Protein AF-A0A8T0MNN7-F1 (afdb_monomer_lite)

Secondary structure (DSSP, 8-state):
-----EEEEEESS--HHHHHHHHT-TT--EEEEEE--SSS-PPPEEE-TTS-TT-SEEEEES--S-EEE-TTSSTT--EEEEEEEGGGHHHHHTT-TTTTGGG-TT--EEEEEEE-TT--HHHHHHHHHHHHHHHHT-TT-PEEEEEEE-GGGSPPP-------

pLDDT: mean 83.75, std 12.7, range [40.22, 96.81]

Structure (mmCIF, N/CA/C/O backbone):
data_AF-A0A8T0MNN7-F1
#
_entry.id   AF-A0A8T0MNN7-F1
#
loop_
_atom_site.group_PDB
_atom_site.id
_atom_site.type_symbol
_atom_site.label_atom_id
_atom_site.label_alt_id
_atom_site.label_comp_id
_atom_site.label_asym_id
_atom_site.label_entity_id
_atom_site.label_seq_id
_atom_site.pdbx_PDB_ins_code
_atom_site.Cartn_x
_atom_site.Cartn_y
_atom_site.Cartn_z
_atom_site.occupancy
_atom_site.B_iso_or_equiv
_atom_site.auth_seq_id
_atom_site.auth_comp_id
_atom_site.auth_asym_id
_atom_site.auth_atom_id
_atom_site.pdbx_PDB_model_num
ATOM 1 N N . MET A 1 1 ? -28.990 -4.517 12.705 1.00 41.53 1 MET A N 1
ATOM 2 C CA . MET A 1 1 ? -28.152 -3.473 12.081 1.00 41.53 1 MET A CA 1
ATOM 3 C C . MET A 1 1 ? -26.922 -4.171 11.534 1.00 41.53 1 MET A C 1
ATOM 5 O O . MET A 1 1 ? -26.225 -4.807 12.312 1.00 41.53 1 MET A O 1
ATOM 9 N N . ALA A 1 2 ? -26.742 -4.189 10.214 1.00 52.09 2 ALA A N 1
ATOM 10 C CA . ALA A 1 2 ? -25.597 -4.838 9.584 1.00 52.09 2 ALA A CA 1
ATOM 11 C C . ALA A 1 2 ? -24.448 -3.827 9.530 1.00 52.09 2 ALA A C 1
ATOM 13 O O . ALA A 1 2 ? -24.482 -2.903 8.723 1.00 52.09 2 ALA A O 1
ATOM 14 N N . ASN A 1 3 ? -23.472 -3.961 10.427 1.00 58.94 3 ASN A N 1
ATOM 15 C CA . ASN A 1 3 ? -22.255 -3.162 10.353 1.00 58.94 3 ASN A CA 1
ATOM 16 C C . ASN A 1 3 ? -21.378 -3.761 9.258 1.00 58.94 3 ASN A C 1
ATOM 18 O O . ASN A 1 3 ? -20.900 -4.891 9.380 1.00 58.94 3 ASN A O 1
ATOM 22 N N . LEU A 1 4 ? -21.211 -3.019 8.168 1.00 62.78 4 LEU A N 1
ATOM 23 C CA . LEU A 1 4 ? -20.291 -3.394 7.111 1.00 62.78 4 LEU A CA 1
ATOM 24 C C . LEU A 1 4 ? -18.864 -3.144 7.605 1.00 62.78 4 LEU A C 1
ATOM 26 O O . LEU A 1 4 ? -18.397 -2.011 7.616 1.00 62.78 4 LEU A O 1
ATOM 30 N N . TYR A 1 5 ? -18.204 -4.211 8.048 1.00 86.88 5 TYR A N 1
ATOM 31 C CA . TYR A 1 5 ? -16.839 -4.158 8.576 1.00 86.88 5 TYR A CA 1
ATOM 32 C C . TYR A 1 5 ? -15.785 -4.219 7.467 1.00 86.88 5 TYR A C 1
ATOM 34 O O . TYR A 1 5 ? -14.686 -3.698 7.642 1.00 86.88 5 TYR A O 1
ATOM 42 N N . ARG A 1 6 ? -16.127 -4.850 6.336 1.00 93.25 6 ARG A N 1
ATOM 43 C CA . ARG A 1 6 ? -15.251 -5.031 5.182 1.00 93.25 6 ARG A CA 1
ATOM 44 C C . ARG A 1 6 ? -15.955 -4.643 3.894 1.00 93.25 6 ARG A C 1
ATOM 46 O O . ARG A 1 6 ? -17.075 -5.089 3.649 1.00 93.25 6 ARG A O 1
ATOM 53 N N . LEU A 1 7 ? -15.274 -3.874 3.058 1.00 94.00 7 LEU A N 1
ATOM 54 C CA . LEU A 1 7 ? -15.759 -3.448 1.755 1.00 94.00 7 LEU A CA 1
ATOM 55 C C . LEU A 1 7 ? -14.663 -3.663 0.714 1.00 94.00 7 LEU A C 1
ATOM 57 O O . LEU A 1 7 ? -13.536 -3.217 0.886 1.00 94.00 7 LEU A O 1
ATOM 61 N N . CYS A 1 8 ? -15.004 -4.366 -0.361 1.00 94.19 8 CYS A N 1
ATOM 62 C CA . CYS A 1 8 ? -14.134 -4.558 -1.512 1.00 94.19 8 CYS A CA 1
ATOM 63 C C . CYS A 1 8 ? -14.840 -3.973 -2.727 1.00 94.19 8 CYS A C 1
ATOM 65 O O . CYS A 1 8 ? -15.909 -4.454 -3.104 1.00 94.19 8 CYS A O 1
ATOM 67 N N . ILE A 1 9 ? -14.257 -2.941 -3.327 1.00 91.88 9 ILE A N 1
ATOM 68 C CA . ILE A 1 9 ? -14.833 -2.250 -4.476 1.00 91.88 9 ILE A CA 1
ATOM 69 C C . ILE A 1 9 ? -13.826 -2.254 -5.610 1.00 91.88 9 ILE A C 1
ATOM 71 O O . ILE A 1 9 ? -12.632 -2.014 -5.429 1.00 91.88 9 ILE A O 1
ATOM 75 N N . ARG A 1 10 ? -14.351 -2.497 -6.806 1.00 91.81 10 ARG A N 1
ATOM 76 C CA . ARG A 1 10 ? -13.652 -2.245 -8.049 1.00 91.81 10 ARG A CA 1
ATOM 77 C C . ARG A 1 10 ? -14.326 -1.082 -8.761 1.00 91.81 10 ARG A C 1
ATOM 79 O O . ARG A 1 10 ? -15.545 -1.088 -8.914 1.00 91.81 10 ARG A O 1
ATOM 86 N N . VAL A 1 11 ? -13.542 -0.089 -9.149 1.00 87.06 11 VAL A N 1
ATOM 87 C CA . VAL A 1 11 ? -14.008 1.095 -9.869 1.00 87.06 11 VAL A CA 1
ATOM 88 C C . VAL A 1 11 ? -13.214 1.234 -11.153 1.00 87.06 11 VAL A C 1
ATOM 90 O O . VAL A 1 11 ? -12.040 0.872 -11.206 1.00 87.06 11 VAL A O 1
ATOM 93 N N . LYS A 1 12 ? -13.850 1.789 -12.186 1.00 85.75 12 LYS A N 1
ATOM 94 C CA . LYS A 1 12 ? -13.155 2.081 -13.437 1.00 85.75 12 LYS A CA 1
ATOM 95 C C . LYS A 1 12 ? -11.990 3.040 -13.177 1.00 85.75 12 LYS A C 1
ATOM 97 O O . LYS A 1 12 ? -10.864 2.731 -13.531 1.00 85.75 12 LYS A O 1
ATOM 102 N N . GLN A 1 13 ? -12.262 4.147 -12.493 1.00 83.25 13 GLN A N 1
ATOM 103 C CA . GLN A 1 13 ? -11.283 5.155 -12.099 1.00 83.25 13 GLN A CA 1
ATOM 104 C C . GLN A 1 13 ? -11.539 5.556 -10.645 1.00 83.25 13 GLN A C 1
ATOM 106 O O . GLN A 1 13 ? -12.694 5.705 -10.239 1.00 83.25 13 GLN A O 1
ATOM 111 N N . MET A 1 14 ? -10.472 5.717 -9.864 1.00 83.56 14 MET A N 1
ATOM 112 C CA . MET A 1 14 ? -10.569 6.261 -8.511 1.00 83.56 14 MET A CA 1
ATOM 113 C C . MET A 1 14 ? -10.621 7.787 -8.557 1.00 83.56 14 MET A C 1
ATOM 115 O O . MET A 1 14 ? -9.774 8.406 -9.196 1.00 83.56 14 MET A O 1
ATOM 119 N N . THR A 1 15 ? -11.583 8.382 -7.855 1.00 85.81 15 THR A N 1
ATOM 120 C CA . THR A 1 15 ? -11.732 9.838 -7.730 1.00 85.81 15 THR A CA 1
ATOM 121 C C . THR A 1 15 ? -11.801 10.242 -6.263 1.00 85.81 15 THR A C 1
ATOM 123 O O . THR A 1 15 ? -12.152 9.435 -5.394 1.00 85.81 15 THR A O 1
ATOM 126 N N . GLN A 1 16 ? -11.525 11.516 -5.984 1.00 86.81 16 GLN A N 1
ATOM 127 C CA . GLN A 1 16 ? -11.679 12.080 -4.639 1.00 86.81 16 GLN A CA 1
ATOM 128 C C . GLN A 1 16 ? -13.101 11.948 -4.083 1.00 86.81 16 GLN A C 1
ATOM 130 O O . GLN A 1 16 ? -13.294 11.701 -2.894 1.00 86.81 16 GLN A O 1
ATOM 135 N N . GLU A 1 17 ? -14.111 12.063 -4.943 1.00 87.94 17 GLU A N 1
ATOM 136 C CA . GLU A 1 17 ? -15.513 11.917 -4.546 1.00 87.94 17 GLU A CA 1
ATOM 137 C C . GLU A 1 17 ? -15.814 10.502 -4.027 1.00 87.94 17 GLU A C 1
ATOM 139 O O . GLU A 1 17 ? -16.466 10.345 -2.993 1.00 87.94 17 GLU A O 1
ATOM 144 N N . ILE A 1 18 ? -15.286 9.468 -4.695 1.00 88.19 18 ILE A N 1
ATOM 145 C CA . ILE A 1 18 ? -15.434 8.076 -4.250 1.00 88.19 18 ILE A CA 1
ATOM 146 C C . ILE A 1 18 ? -14.786 7.89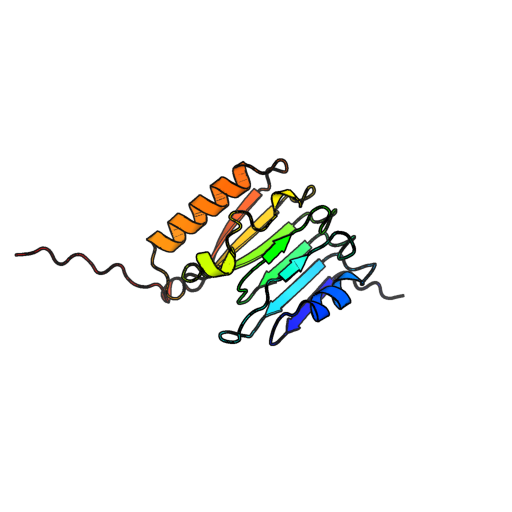8 -2.875 1.00 88.19 18 ILE A C 1
ATOM 148 O O . ILE A 1 18 ? -15.408 7.328 -1.976 1.00 88.19 18 ILE A O 1
ATOM 152 N N . LEU A 1 19 ? -13.569 8.417 -2.682 1.00 88.44 19 LEU A N 1
ATOM 153 C CA . LEU A 1 19 ? -12.892 8.358 -1.386 1.00 88.44 19 LEU A CA 1
ATOM 154 C C . LEU A 1 19 ? -13.695 9.069 -0.294 1.00 88.44 19 LEU A C 1
ATOM 156 O O . LEU A 1 19 ? -13.863 8.504 0.784 1.00 88.44 19 LEU A O 1
ATOM 160 N N . HIS A 1 20 ? -14.277 10.233 -0.587 1.00 88.50 20 HIS A N 1
ATOM 161 C CA . HIS A 1 20 ? -15.100 10.975 0.366 1.00 88.50 20 HIS A CA 1
ATOM 162 C C . HIS A 1 20 ? -16.317 10.175 0.850 1.00 88.50 20 HIS A C 1
ATOM 164 O O . HIS A 1 20 ? -16.591 10.112 2.051 1.00 88.50 20 HIS A O 1
ATOM 170 N N . ILE A 1 21 ? -17.024 9.516 -0.072 1.00 88.88 21 ILE A N 1
ATOM 171 C CA . ILE A 1 21 ? -18.194 8.687 0.250 1.00 88.88 21 ILE A CA 1
ATOM 172 C C . ILE A 1 21 ? -17.789 7.511 1.144 1.00 88.88 21 ILE A C 1
ATOM 174 O O . ILE A 1 21 ? -18.430 7.244 2.162 1.00 88.88 21 ILE A O 1
ATOM 178 N N . LEU A 1 22 ? -16.715 6.810 0.779 1.00 89.88 22 LEU A N 1
ATOM 179 C CA . LEU A 1 22 ? -16.242 5.640 1.517 1.00 89.88 22 LEU A CA 1
ATOM 180 C C . LEU A 1 22 ? -15.654 6.014 2.879 1.00 89.88 22 LEU A C 1
ATOM 182 O O . LEU A 1 22 ? -15.863 5.305 3.863 1.00 89.88 22 LEU A O 1
ATOM 186 N N . GLY A 1 23 ? -14.973 7.154 2.949 1.00 87.94 23 GLY A N 1
ATOM 187 C CA . GLY A 1 23 ? -14.369 7.698 4.156 1.00 87.94 23 GLY A CA 1
ATOM 188 C C . GLY A 1 23 ? -15.378 8.112 5.221 1.00 87.94 23 GLY A C 1
ATOM 189 O O . GLY A 1 23 ? -15.030 8.138 6.402 1.00 87.94 23 GLY A O 1
ATOM 190 N N . GLY A 1 24 ? -16.624 8.386 4.825 1.00 88.00 24 GLY A N 1
ATOM 191 C CA . GLY A 1 24 ? -17.735 8.687 5.727 1.00 88.00 24 GLY A CA 1
ATOM 192 C C . GLY A 1 24 ? -18.399 7.461 6.364 1.00 88.00 24 GLY A C 1
ATOM 193 O O . GLY A 1 24 ? -19.301 7.628 7.185 1.00 88.00 24 GLY A O 1
ATOM 194 N N . LEU A 1 25 ? -17.993 6.235 6.010 1.00 88.81 25 LEU A N 1
ATOM 195 C CA . LEU A 1 25 ? -18.601 5.010 6.535 1.00 88.81 25 LEU A CA 1
ATOM 196 C C . LEU A 1 25 ? -18.121 4.730 7.977 1.00 88.81 25 LEU A C 1
ATOM 198 O O . LEU A 1 25 ? -16.964 4.365 8.182 1.00 88.81 25 LEU A O 1
ATOM 202 N N . PRO A 1 26 ? -18.998 4.831 8.998 1.00 84.38 26 PRO A N 1
ATOM 203 C CA . PRO A 1 26 ? -18.575 4.915 10.401 1.00 84.38 26 PRO A CA 1
ATOM 204 C C . PRO A 1 26 ? -18.152 3.580 11.034 1.00 84.38 26 PRO A C 1
ATOM 206 O O . PRO A 1 26 ? -17.656 3.572 12.154 1.00 84.38 26 PRO A O 1
ATOM 209 N N . ALA A 1 27 ? -18.384 2.449 10.362 1.00 87.81 27 ALA A N 1
ATOM 210 C CA . ALA A 1 27 ? -18.084 1.108 10.880 1.00 87.81 27 ALA A CA 1
ATOM 211 C C . ALA A 1 27 ? -17.111 0.317 9.990 1.00 87.81 27 ALA A C 1
ATOM 213 O O . ALA A 1 27 ? -16.894 -0.872 10.229 1.00 87.81 27 ALA A O 1
ATOM 214 N N . LEU A 1 28 ? -16.555 0.956 8.956 1.00 91.25 28 LEU A N 1
ATOM 215 C CA . LEU A 1 28 ? -15.669 0.294 8.011 1.00 91.25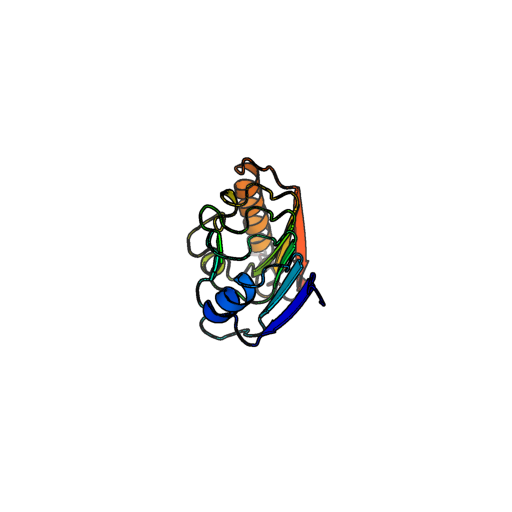 28 LEU A CA 1
ATOM 216 C C . LEU A 1 28 ? -14.274 0.136 8.629 1.00 91.25 28 LEU A C 1
ATOM 218 O O . LEU A 1 28 ? -13.655 1.123 9.019 1.00 91.25 28 LEU A O 1
ATOM 222 N N . LEU A 1 29 ? -13.804 -1.110 8.725 1.00 93.88 29 LEU A N 1
ATOM 223 C CA . LEU A 1 29 ? -12.506 -1.468 9.311 1.00 93.88 29 LEU A CA 1
ATOM 224 C C . LEU A 1 29 ? -11.512 -1.966 8.254 1.00 93.88 29 LEU A C 1
ATOM 226 O O . LEU A 1 29 ? -10.308 -1.776 8.405 1.00 93.88 29 LEU A O 1
ATOM 230 N N . ASP A 1 30 ? -12.012 -2.622 7.209 1.00 95.25 30 ASP A N 1
ATOM 231 C CA . ASP A 1 30 ? -11.224 -3.219 6.133 1.00 95.25 30 ASP A CA 1
ATOM 232 C C . ASP A 1 30 ? -11.745 -2.720 4.781 1.00 95.25 30 ASP A C 1
ATOM 234 O O . ASP A 1 30 ? -12.894 -2.976 4.410 1.00 95.25 30 ASP A O 1
ATOM 238 N N . LEU A 1 31 ? -10.910 -1.990 4.050 1.00 94.81 31 LEU A N 1
ATOM 239 C CA . LEU A 1 31 ? -11.245 -1.453 2.740 1.00 94.81 31 LEU A CA 1
ATOM 240 C C . LEU A 1 31 ? -10.236 -1.921 1.697 1.00 94.81 31 LEU A C 1
ATOM 242 O O . LEU A 1 31 ? -9.033 -1.717 1.827 1.00 94.81 31 LEU A O 1
ATOM 246 N N . GLU A 1 32 ? -10.758 -2.500 0.624 1.00 94.94 32 GLU A N 1
ATOM 247 C CA . GLU A 1 32 ? -10.007 -2.874 -0.563 1.00 94.94 32 GLU A CA 1
ATOM 248 C C . GLU A 1 32 ? -10.575 -2.146 -1.779 1.00 94.94 32 GLU A C 1
ATOM 250 O O . GLU A 1 32 ? -11.756 -2.275 -2.108 1.00 94.94 32 GLU A O 1
ATOM 255 N N . LEU A 1 33 ? -9.720 -1.377 -2.440 1.00 91.81 33 LEU A N 1
ATOM 256 C CA . LEU A 1 33 ? -10.029 -0.578 -3.610 1.00 91.81 33 LEU A CA 1
ATOM 257 C C . LEU A 1 33 ? -9.181 -1.041 -4.785 1.00 91.81 33 LEU A C 1
ATOM 259 O O . LEU A 1 33 ? -7.962 -1.148 -4.677 1.00 91.81 33 LEU A O 1
ATOM 263 N N . ARG A 1 34 ? -9.833 -1.302 -5.917 1.00 90.69 34 ARG A N 1
ATOM 264 C CA . ARG A 1 34 ? -9.168 -1.643 -7.177 1.00 90.69 34 ARG A CA 1
ATOM 265 C C . ARG A 1 34 ? -9.583 -0.682 -8.281 1.00 90.69 34 ARG A C 1
ATOM 267 O O . ARG A 1 34 ? -10.771 -0.609 -8.593 1.00 90.69 34 ARG A O 1
ATOM 274 N N . SER A 1 35 ? -8.613 0.019 -8.858 1.00 86.50 35 SER A N 1
ATOM 275 C CA . SER A 1 35 ? -8.776 0.845 -10.058 1.00 86.50 35 SER A CA 1
ATOM 276 C C . SER A 1 35 ? -8.495 0.009 -11.312 1.00 86.50 35 SER A C 1
ATOM 278 O O . SER A 1 35 ? -7.538 -0.762 -11.326 1.00 86.50 35 SER A O 1
ATOM 280 N N . GLU A 1 36 ? -9.311 0.143 -12.360 1.00 83.75 36 GLU A N 1
ATOM 281 C CA . GLU A 1 36 ? -9.127 -0.569 -13.641 1.00 83.75 36 GLU A CA 1
ATOM 282 C C . GLU A 1 36 ? -8.561 0.322 -14.767 1.00 83.75 36 GLU A C 1
ATOM 284 O O . GLU A 1 36 ? -8.243 -0.179 -15.845 1.00 83.75 36 GLU A O 1
ATOM 289 N N . ALA A 1 37 ? -8.445 1.637 -14.564 1.00 70.25 37 ALA A N 1
ATOM 290 C CA . ALA A 1 37 ? -8.093 2.583 -15.623 1.00 70.25 37 ALA A CA 1
ATOM 291 C C . ALA A 1 37 ? -6.606 2.511 -15.991 1.00 70.25 37 ALA A C 1
ATOM 293 O O . ALA A 1 37 ? -5.803 3.219 -15.408 1.00 70.25 37 ALA A O 1
ATOM 294 N N . ALA A 1 38 ? -6.214 1.707 -16.980 1.00 62.03 38 ALA A N 1
ATOM 295 C CA . ALA A 1 38 ? -4.810 1.604 -17.393 1.00 62.03 38 ALA A CA 1
ATOM 296 C C . ALA A 1 38 ? -4.206 2.932 -17.915 1.00 62.03 38 ALA A C 1
ATOM 298 O O . ALA A 1 38 ? -3.023 3.177 -17.660 1.00 62.03 38 ALA A O 1
ATOM 299 N N . ASP A 1 39 ? -5.027 3.797 -18.541 1.00 58.81 39 ASP A N 1
ATOM 300 C CA . ASP A 1 39 ? -4.562 4.870 -19.445 1.00 58.81 39 ASP A CA 1
ATOM 301 C C . ASP A 1 39 ? -5.313 6.225 -19.339 1.00 58.81 39 ASP A C 1
ATOM 303 O O . ASP A 1 39 ? -5.138 7.099 -20.190 1.00 58.81 39 ASP A O 1
ATOM 307 N N . GLU A 1 40 ? -6.177 6.435 -18.338 1.00 56.06 40 GLU A N 1
ATOM 308 C CA . GLU A 1 40 ? -6.878 7.725 -18.150 1.00 56.06 40 GLU A CA 1
ATOM 309 C C . GLU A 1 40 ? -6.058 8.674 -17.251 1.00 56.06 40 GLU A C 1
ATOM 311 O O . GLU A 1 40 ? -5.355 8.194 -16.359 1.00 56.06 40 GLU A O 1
ATOM 316 N N . PRO A 1 41 ? -6.120 10.011 -17.447 1.00 55.06 41 PRO A N 1
ATOM 317 C CA . PRO A 1 41 ? -5.433 10.955 -16.568 1.00 55.06 41 PRO A CA 1
ATOM 318 C C . PRO A 1 41 ? -5.920 10.755 -15.130 1.00 55.06 41 PRO A C 1
ATOM 320 O O . PRO A 1 41 ? -7.100 10.929 -14.826 1.00 55.06 41 PRO A O 1
ATOM 323 N N . MET A 1 42 ? -5.010 10.336 -14.256 1.00 64.38 42 MET A N 1
ATOM 324 C CA . MET A 1 42 ? -5.323 10.021 -12.866 1.00 64.38 42 MET A CA 1
ATOM 325 C C . MET A 1 42 ? -5.162 11.253 -11.992 1.00 64.38 42 MET A C 1
ATOM 327 O O . MET A 1 42 ? -4.194 12.004 -12.109 1.00 64.38 42 MET A O 1
ATOM 331 N N . GLU A 1 43 ? -6.116 11.429 -11.088 1.00 69.88 43 GLU A N 1
ATOM 332 C CA . GLU A 1 43 ? -6.050 12.450 -10.054 1.00 69.88 43 GLU A CA 1
ATOM 333 C C . GLU A 1 43 ? -5.112 12.014 -8.926 1.00 69.88 43 GLU A C 1
ATOM 335 O O . GLU A 1 43 ? -4.990 10.828 -8.608 1.00 69.88 43 GLU A O 1
ATOM 340 N N . MET A 1 44 ? -4.470 12.995 -8.292 1.00 78.75 44 MET A N 1
ATOM 341 C CA . MET A 1 44 ? -3.771 12.780 -7.031 1.00 78.75 44 MET A CA 1
ATOM 342 C C . MET A 1 44 ? -4.790 12.446 -5.935 1.00 78.75 44 MET A C 1
ATOM 344 O O . MET A 1 44 ? -5.720 13.214 -5.664 1.00 78.75 44 MET A O 1
ATOM 348 N N . LEU A 1 45 ? -4.593 11.308 -5.274 1.00 85.00 45 LEU A N 1
ATOM 349 C CA . LEU A 1 45 ? -5.434 10.864 -4.171 1.00 85.00 45 LEU A CA 1
ATOM 350 C C . LEU A 1 45 ? -4.834 11.303 -2.831 1.00 85.00 45 LEU A C 1
ATOM 352 O O . LEU A 1 45 ? -3.878 10.707 -2.347 1.00 85.00 45 LEU A O 1
ATOM 356 N N . SER A 1 46 ? -5.393 12.342 -2.224 1.00 86.81 46 SER A N 1
ATOM 357 C CA . SER A 1 46 ? -5.168 12.722 -0.832 1.00 86.81 46 SER A CA 1
ATOM 358 C C . SER A 1 46 ? -6.147 12.052 0.140 1.00 86.81 46 SER A C 1
ATOM 360 O O . SER A 1 46 ? -7.338 11.909 -0.138 1.00 86.81 46 SER A O 1
ATOM 362 N N . PHE A 1 47 ? -5.637 11.680 1.312 1.00 87.44 47 PHE A N 1
ATOM 363 C CA . PHE A 1 47 ? -6.400 11.173 2.449 1.00 87.44 47 PHE A CA 1
ATOM 364 C C . PHE A 1 47 ? -6.217 12.128 3.626 1.00 87.44 47 PHE A C 1
ATOM 366 O O . PHE A 1 47 ? -5.084 12.409 4.002 1.00 87.44 47 PHE A O 1
ATOM 373 N N . CYS A 1 48 ? -7.313 12.612 4.216 1.00 82.94 48 CYS A N 1
ATOM 374 C CA . CYS A 1 48 ? -7.290 13.628 5.274 1.00 82.94 48 CYS A CA 1
ATOM 375 C C . CYS A 1 48 ? -7.986 13.162 6.568 1.00 82.94 48 CYS A C 1
ATOM 377 O O . CYS A 1 48 ? -8.817 12.252 6.563 1.00 82.94 48 CYS A O 1
ATOM 379 N N . ASN A 1 49 ? -7.698 13.839 7.685 1.00 75.19 49 ASN A N 1
ATOM 380 C CA . ASN A 1 49 ? -8.137 13.501 9.056 1.00 75.19 49 ASN A CA 1
ATOM 381 C C . ASN A 1 49 ? -9.669 13.398 9.264 1.00 75.19 49 ASN A C 1
ATOM 383 O O . ASN A 1 49 ? -10.186 12.805 10.215 1.00 75.19 49 ASN A O 1
ATOM 387 N N . SER A 1 50 ? -10.461 13.969 8.358 1.00 73.94 50 SER A N 1
ATOM 388 C CA . SER A 1 50 ? -11.923 13.897 8.465 1.00 73.94 50 SER A CA 1
ATOM 389 C C . SER A 1 50 ? -12.516 12.537 8.068 1.00 73.94 50 SER A C 1
ATOM 391 O O . SER A 1 50 ? -13.674 12.277 8.392 1.00 73.94 50 SER A O 1
ATOM 393 N N . GLN A 1 51 ? -11.742 11.666 7.415 1.00 82.69 51 GLN A N 1
ATOM 394 C CA . GLN A 1 51 ? -12.232 10.461 6.746 1.00 82.69 51 GLN A CA 1
ATOM 395 C C . GLN A 1 51 ? -11.535 9.193 7.261 1.00 82.69 51 GLN A C 1
ATOM 397 O O . GLN A 1 51 ? -10.445 9.255 7.824 1.00 82.69 51 GLN A O 1
ATOM 402 N N . PHE A 1 52 ? -12.167 8.028 7.069 1.00 88.62 52 PHE A N 1
ATOM 403 C CA . PHE A 1 52 ? -11.566 6.706 7.319 1.00 88.62 52 PHE A CA 1
ATOM 404 C C . PHE A 1 52 ? -11.101 6.464 8.769 1.00 88.62 52 PHE A C 1
ATOM 406 O O . PHE A 1 52 ? -10.171 5.702 9.022 1.00 88.62 52 PHE A O 1
ATOM 413 N N . ARG A 1 53 ? -11.774 7.079 9.749 1.00 87.69 53 ARG A N 1
ATOM 414 C CA . ARG A 1 53 ? -11.348 7.089 11.163 1.00 87.69 53 ARG A CA 1
ATOM 415 C C . ARG A 1 53 ? -11.232 5.718 11.828 1.00 87.69 53 ARG A C 1
ATOM 417 O O . ARG A 1 53 ? -10.507 5.593 12.804 1.00 87.69 53 ARG A O 1
ATOM 424 N N . CYS A 1 54 ? -11.966 4.719 11.343 1.00 90.25 54 CYS A N 1
ATOM 425 C CA . CYS A 1 54 ? -11.984 3.375 11.926 1.00 90.25 54 CYS A CA 1
ATOM 426 C C . CYS A 1 54 ? -11.228 2.339 11.085 1.00 90.25 54 CYS A C 1
ATOM 428 O O . CYS A 1 54 ? -11.171 1.175 11.479 1.00 90.25 54 CYS A O 1
ATOM 430 N N . ILE A 1 55 ? -10.669 2.734 9.936 1.00 93.50 55 ILE A N 1
ATOM 431 C CA . ILE A 1 55 ? -9.963 1.806 9.055 1.00 93.50 55 ILE A CA 1
ATOM 432 C C . ILE A 1 55 ? -8.714 1.288 9.761 1.00 93.50 55 ILE A C 1
ATOM 434 O O . ILE A 1 55 ? -7.871 2.065 10.193 1.00 93.50 55 ILE A O 1
ATOM 438 N N . LYS A 1 56 ? -8.599 -0.038 9.817 1.00 94.88 56 LYS A N 1
ATOM 439 C CA . LYS A 1 56 ? -7.426 -0.772 10.302 1.00 94.88 56 LYS A CA 1
ATOM 440 C C . LYS A 1 56 ? -6.634 -1.397 9.168 1.00 94.88 56 LYS A C 1
ATOM 442 O O . LYS A 1 56 ? -5.425 -1.559 9.288 1.00 94.88 56 LYS A O 1
ATOM 447 N N . ILE A 1 57 ? -7.315 -1.770 8.086 1.00 96.38 57 ILE A N 1
ATOM 448 C CA . ILE A 1 57 ? -6.700 -2.395 6.922 1.00 96.38 57 ILE A CA 1
ATOM 449 C C . ILE A 1 57 ? -7.145 -1.650 5.672 1.00 96.38 57 ILE A C 1
ATOM 451 O O . ILE A 1 57 ? -8.341 -1.574 5.384 1.00 96.38 57 ILE A O 1
ATOM 455 N N . PHE A 1 58 ? -6.182 -1.129 4.920 1.00 95.44 58 PHE A N 1
ATOM 456 C CA . PHE A 1 58 ? -6.435 -0.443 3.662 1.00 95.44 58 PHE A CA 1
ATOM 457 C C . PHE A 1 58 ? -5.602 -1.053 2.544 1.00 95.44 58 PHE A C 1
ATOM 459 O O . PHE A 1 58 ? -4.394 -1.242 2.686 1.00 95.44 58 PHE A O 1
ATOM 466 N N . ARG A 1 59 ? -6.253 -1.374 1.426 1.00 94.81 59 ARG A N 1
ATOM 467 C CA . ARG A 1 59 ? -5.602 -1.905 0.231 1.00 94.81 59 ARG A CA 1
ATOM 468 C C . ARG A 1 59 ? -6.026 -1.095 -0.982 1.00 94.81 59 ARG A C 1
ATOM 470 O O . ARG A 1 59 ? -7.220 -1.005 -1.260 1.00 94.81 59 ARG A O 1
ATOM 477 N N . LEU A 1 60 ? -5.059 -0.538 -1.697 1.00 90.88 60 LEU A N 1
ATOM 478 C CA . LEU A 1 60 ? -5.266 0.244 -2.907 1.00 90.88 60 LEU A CA 1
ATOM 479 C C . LEU A 1 60 ? -4.442 -0.367 -4.041 1.00 90.88 60 LEU A C 1
ATOM 481 O O . LEU A 1 60 ? -3.215 -0.335 -4.009 1.00 90.88 60 LEU A O 1
ATOM 485 N N . TYR A 1 61 ? -5.131 -0.930 -5.029 1.00 88.81 61 TYR A N 1
ATOM 486 C CA . TYR A 1 61 ? -4.521 -1.583 -6.183 1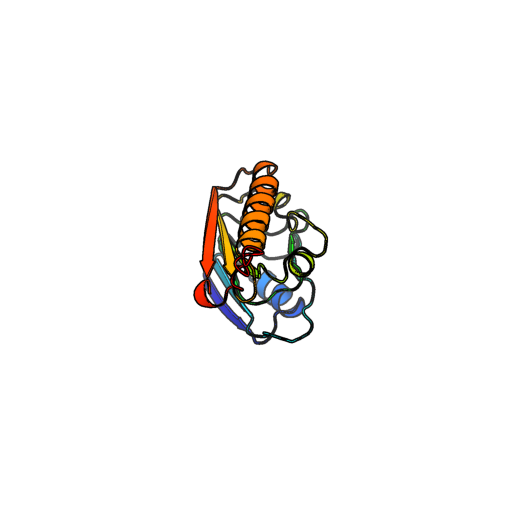.00 88.81 61 TYR A CA 1
ATOM 487 C C . TYR A 1 61 ? -4.956 -0.940 -7.490 1.00 88.81 61 TYR A C 1
ATOM 489 O O . TYR A 1 61 ? -6.020 -0.313 -7.586 1.00 88.81 61 TYR A O 1
ATOM 497 N N . GLY A 1 62 ? -4.168 -1.206 -8.519 1.00 83.56 62 GLY A N 1
ATOM 498 C CA . GLY A 1 62 ? -4.324 -0.630 -9.829 1.00 83.56 62 GLY A CA 1
ATOM 499 C C . GLY A 1 62 ? -3.539 0.668 -9.981 1.00 83.56 62 GLY A C 1
ATOM 500 O O . GLY A 1 62 ? -2.849 1.136 -9.074 1.00 83.56 62 GLY A O 1
ATOM 501 N N . PRO A 1 63 ? -3.632 1.259 -11.169 1.00 74.38 63 PRO A N 1
ATOM 502 C CA . PRO A 1 63 ? -2.785 2.371 -11.533 1.00 74.38 63 PRO A CA 1
ATOM 503 C C . PRO A 1 63 ? -3.229 3.670 -10.848 1.00 74.38 63 PRO A C 1
ATOM 505 O O . PRO A 1 63 ? -4.404 4.046 -10.883 1.00 74.38 63 PRO A O 1
ATOM 508 N N . ILE A 1 64 ? -2.259 4.341 -10.224 1.00 70.31 64 ILE A N 1
ATOM 509 C CA . ILE A 1 64 ? -2.397 5.626 -9.532 1.00 70.31 64 ILE A CA 1
ATOM 510 C C . ILE A 1 64 ? -1.249 6.559 -9.948 1.00 70.31 64 ILE A C 1
ATOM 512 O O . ILE A 1 64 ? -0.094 6.139 -10.003 1.00 70.31 64 ILE A O 1
ATOM 516 N N . MET A 1 65 ? -1.551 7.830 -10.244 1.00 67.31 65 MET A N 1
ATOM 517 C CA . MET A 1 65 ? -0.536 8.859 -10.557 1.00 67.31 65 MET A CA 1
ATOM 518 C C . MET A 1 65 ? -0.130 9.698 -9.344 1.00 67.31 65 MET A C 1
ATOM 520 O O . MET A 1 65 ? 0.613 10.657 -9.495 1.00 67.31 65 MET A O 1
ATOM 524 N N . GLY A 1 66 ? -0.631 9.395 -8.152 1.00 75.25 66 GLY A N 1
ATOM 525 C CA . GLY A 1 66 ? -0.262 10.142 -6.960 1.00 75.25 66 GLY A CA 1
ATOM 526 C C . GLY A 1 66 ? -1.091 9.730 -5.761 1.00 75.25 66 GLY A C 1
ATOM 527 O O . GLY A 1 66 ? -2.312 9.594 -5.856 1.00 75.25 66 GLY A O 1
ATOM 528 N N . LEU A 1 67 ? -0.414 9.557 -4.635 1.00 82.31 67 LEU A N 1
ATOM 529 C CA . LEU A 1 67 ? -1.004 9.222 -3.349 1.00 82.31 67 LEU A CA 1
ATOM 530 C C . LEU A 1 67 ? -0.390 10.121 -2.276 1.00 82.31 67 LEU A C 1
ATOM 532 O O . LEU A 1 67 ? 0.821 10.326 -2.260 1.00 82.31 67 LEU A O 1
ATOM 536 N N . MET A 1 68 ? -1.219 10.656 -1.387 1.00 86.62 68 MET A N 1
ATOM 537 C CA . MET A 1 68 ? -0.768 11.474 -0.269 1.00 86.62 68 MET A CA 1
ATOM 538 C C . MET A 1 68 ? -1.598 11.182 0.978 1.00 86.62 68 MET A C 1
ATOM 540 O O . MET A 1 68 ? -2.816 11.359 0.983 1.00 86.62 68 MET A O 1
ATOM 544 N N . PHE A 1 69 ? -0.939 10.783 2.058 1.00 89.38 69 PHE A N 1
ATOM 545 C CA . PHE A 1 69 ? -1.540 10.735 3.387 1.00 89.38 69 PHE A CA 1
ATOM 546 C C . PHE A 1 69 ? -1.215 12.034 4.127 1.00 89.38 69 PHE A C 1
ATOM 548 O O . PHE A 1 69 ? -0.059 12.315 4.435 1.00 89.38 69 PHE A O 1
ATOM 555 N N . GLU A 1 70 ? -2.231 12.856 4.382 1.00 90.12 70 GLU A N 1
ATOM 556 C CA . GLU A 1 70 ? -2.082 14.097 5.146 1.00 90.12 70 GLU A CA 1
ATOM 557 C C . GLU A 1 70 ? -2.012 13.822 6.655 1.00 90.12 70 GLU A C 1
ATOM 559 O O . GLU A 1 70 ? -2.328 12.727 7.129 1.00 90.12 70 GLU A O 1
ATOM 564 N N . ASP A 1 71 ? -1.635 14.839 7.432 1.00 88.06 71 ASP A N 1
ATOM 565 C CA . ASP A 1 71 ? -1.615 14.741 8.889 1.00 88.06 71 ASP A CA 1
ATOM 566 C C . ASP A 1 71 ? -2.984 14.319 9.452 1.00 88.06 71 ASP A C 1
ATOM 568 O O . ASP A 1 71 ? -4.045 14.832 9.076 1.00 88.06 71 ASP A O 1
ATOM 572 N N . GLY A 1 72 ? -2.953 13.342 10.357 1.00 86.50 72 GLY A N 1
ATOM 573 C CA . GLY A 1 72 ? -4.138 12.731 10.954 1.00 86.50 72 GLY A CA 1
ATOM 574 C C . GLY A 1 72 ? -4.952 11.822 10.026 1.00 86.50 72 GLY A C 1
ATOM 575 O O . GLY A 1 72 ? -6.030 11.386 10.429 1.00 86.50 72 GLY A O 1
ATOM 576 N N . ALA A 1 73 ? -4.490 11.523 8.808 1.00 90.00 73 ALA A N 1
ATOM 577 C CA . ALA A 1 73 ? -5.139 10.543 7.942 1.00 90.00 73 ALA A CA 1
ATOM 578 C C . ALA A 1 73 ? -5.135 9.143 8.576 1.00 90.00 73 ALA A C 1
ATOM 580 O O . ALA A 1 73 ? -4.116 8.694 9.089 1.00 90.00 73 ALA A O 1
ATOM 581 N N . MET A 1 74 ? -6.278 8.448 8.504 1.00 92.31 74 MET A N 1
ATOM 582 C CA . MET A 1 74 ? -6.453 7.056 8.955 1.00 92.31 74 MET A CA 1
ATOM 583 C C . MET A 1 74 ? -5.727 6.723 10.282 1.00 92.31 74 MET A C 1
ATOM 585 O O . MET A 1 74 ? -4.835 5.874 10.304 1.00 92.31 74 MET A O 1
ATOM 589 N N . PRO A 1 75 ? -6.098 7.362 11.406 1.00 90.88 75 PRO A N 1
ATOM 590 C CA . PRO A 1 75 ? -5.333 7.294 12.657 1.00 90.88 75 PRO A CA 1
ATOM 591 C C . PRO A 1 75 ? -5.199 5.879 13.247 1.00 90.88 75 PRO A C 1
ATOM 593 O O . PRO A 1 75 ? -4.267 5.609 13.999 1.00 90.88 75 PRO A O 1
ATOM 596 N N . GLU A 1 76 ? -6.108 4.968 12.896 1.00 92.31 76 GLU A N 1
ATOM 597 C CA . GLU A 1 76 ? -6.153 3.583 13.384 1.00 92.31 76 GLU A CA 1
ATOM 598 C C . GLU A 1 76 ? -5.597 2.566 12.367 1.00 92.31 76 GLU A C 1
ATOM 600 O O . GLU A 1 76 ? -5.745 1.360 12.566 1.00 92.31 76 GLU A O 1
ATOM 605 N N . LEU A 1 77 ? -4.984 3.020 11.264 1.00 94.62 77 LEU A N 1
ATOM 606 C CA . LEU A 1 77 ? -4.506 2.138 10.198 1.00 94.62 77 LEU A CA 1
ATOM 607 C C . LEU A 1 77 ? -3.324 1.292 10.674 1.00 94.62 77 LEU A C 1
ATOM 609 O O . LEU A 1 77 ? -2.243 1.814 10.922 1.00 94.62 77 LEU A O 1
ATOM 613 N N . GLU A 1 78 ? -3.519 -0.024 10.747 1.00 95.56 78 GLU A N 1
ATOM 614 C CA . GLU A 1 78 ? -2.506 -0.987 11.190 1.00 95.56 78 GLU A CA 1
ATOM 615 C C . GLU A 1 78 ? -1.784 -1.639 9.999 1.00 95.56 78 GLU A C 1
ATOM 617 O O . GLU A 1 78 ? -0.587 -1.909 10.086 1.00 95.56 78 GLU A O 1
ATOM 622 N N . ALA A 1 79 ? -2.487 -1.865 8.882 1.00 96.69 79 ALA A N 1
ATOM 623 C CA . ALA A 1 79 ? -1.936 -2.509 7.692 1.00 96.69 79 ALA A CA 1
ATOM 624 C C . ALA A 1 79 ? -2.304 -1.763 6.402 1.00 96.69 79 ALA A C 1
ATOM 626 O O . ALA A 1 79 ? -3.485 -1.581 6.089 1.00 96.69 79 ALA A O 1
ATOM 627 N N . LEU A 1 80 ? -1.286 -1.403 5.621 1.00 95.56 80 LEU A N 1
ATOM 628 C CA . LEU A 1 80 ? -1.418 -0.763 4.315 1.00 95.56 80 LEU A CA 1
ATOM 629 C C . LEU A 1 80 ? -0.922 -1.709 3.216 1.00 95.56 80 LEU A C 1
ATOM 631 O O . LEU A 1 80 ? 0.118 -2.354 3.352 1.00 95.56 80 LEU A O 1
ATOM 635 N N . SER A 1 81 ? -1.665 -1.805 2.116 1.00 95.50 81 SER A N 1
ATOM 636 C CA . SER A 1 81 ? -1.200 -2.417 0.869 1.00 95.50 81 SER A CA 1
ATOM 637 C C . SER A 1 81 ? -1.385 -1.452 -0.293 1.00 95.50 81 SER A C 1
ATOM 639 O O . SER A 1 81 ? -2.496 -0.970 -0.503 1.00 95.50 81 SER A O 1
ATOM 641 N N . ILE A 1 82 ? -0.321 -1.191 -1.048 1.00 91.12 82 ILE A N 1
ATOM 642 C CA . ILE A 1 82 ? -0.351 -0.308 -2.221 1.00 91.12 82 ILE A CA 1
ATOM 643 C C . ILE A 1 82 ? 0.344 -0.964 -3.410 1.00 91.12 82 ILE A C 1
ATOM 645 O O . ILE A 1 82 ? 1.310 -1.704 -3.227 1.00 91.12 82 ILE A O 1
ATOM 649 N N . GLU A 1 83 ? -0.143 -0.686 -4.616 1.00 89.25 83 GLU A N 1
ATOM 650 C CA . GLU A 1 83 ? 0.526 -1.047 -5.868 1.00 89.25 83 GLU A CA 1
ATOM 651 C C . GLU A 1 83 ? 1.268 0.159 -6.457 1.00 89.25 83 GLU A C 1
ATOM 653 O O . GLU A 1 83 ? 0.723 1.261 -6.516 1.00 89.25 83 GLU A O 1
ATOM 658 N N . ILE A 1 84 ? 2.508 -0.046 -6.904 1.00 86.00 84 ILE A N 1
ATOM 659 C CA . ILE A 1 84 ? 3.339 0.967 -7.562 1.00 86.00 84 ILE A CA 1
ATOM 660 C C . ILE A 1 84 ? 3.905 0.375 -8.855 1.00 86.00 84 ILE A C 1
ATOM 662 O O . ILE A 1 84 ? 4.495 -0.705 -8.852 1.00 86.00 84 ILE A O 1
ATOM 666 N N . ARG A 1 85 ? 3.766 1.096 -9.973 1.00 86.25 85 ARG A N 1
ATOM 667 C CA . ARG A 1 85 ? 4.417 0.737 -11.243 1.00 8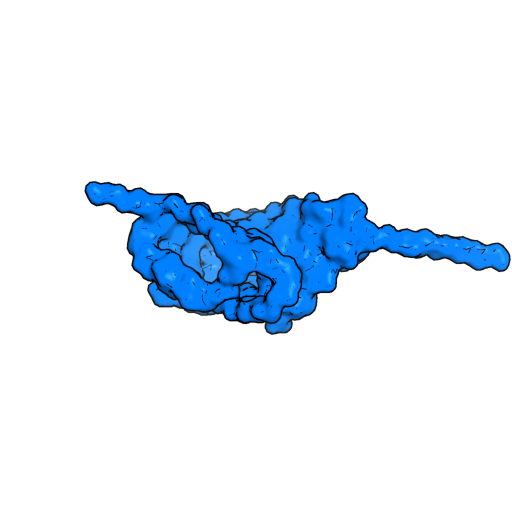6.25 85 ARG A CA 1
ATOM 668 C C . ARG A 1 85 ? 5.864 1.223 -11.252 1.00 86.25 85 ARG A C 1
ATOM 670 O O . ARG A 1 85 ? 6.105 2.428 -11.171 1.00 86.25 85 ARG A O 1
ATOM 677 N N . ALA A 1 86 ? 6.816 0.304 -11.408 1.00 86.69 86 ALA A N 1
ATOM 678 C CA . ALA A 1 86 ? 8.246 0.629 -11.396 1.00 86.69 86 ALA A CA 1
ATOM 679 C C . ALA A 1 86 ? 8.665 1.550 -12.560 1.00 86.69 86 ALA A C 1
ATOM 681 O O . ALA A 1 86 ? 9.495 2.436 -12.383 1.00 86.69 86 ALA A O 1
ATOM 682 N N . CYS A 1 87 ? 8.022 1.432 -13.722 1.00 81.12 87 CYS A N 1
ATOM 683 C CA . CYS A 1 87 ? 8.281 2.289 -14.884 1.00 81.12 87 CYS A CA 1
ATOM 684 C C . CYS A 1 87 ? 7.693 3.713 -14.765 1.00 81.12 87 CYS A C 1
ATOM 686 O O . CYS A 1 87 ? 7.907 4.549 -15.641 1.00 81.12 87 CYS A O 1
ATOM 688 N N . GLN A 1 88 ? 6.929 4.016 -13.705 1.00 74.12 88 GLN A N 1
ATOM 689 C CA . GLN A 1 88 ? 6.225 5.296 -13.524 1.00 74.12 88 GLN A CA 1
ATOM 690 C C . GLN A 1 88 ? 6.441 5.914 -12.133 1.00 74.12 88 GLN A C 1
ATOM 692 O O . GLN A 1 88 ? 5.620 6.704 -11.668 1.00 74.12 88 GLN A O 1
ATOM 697 N N . VAL A 1 89 ? 7.552 5.595 -11.464 1.00 69.19 89 VAL A N 1
ATOM 698 C CA . VAL A 1 89 ? 7.826 6.013 -10.074 1.00 69.19 89 VAL A CA 1
ATOM 699 C C . VAL A 1 89 ? 7.723 7.525 -9.873 1.00 69.19 89 VAL A C 1
ATOM 701 O O . VAL A 1 89 ? 7.093 7.973 -8.920 1.00 69.19 89 VAL A O 1
ATOM 704 N N . GLN A 1 90 ? 8.283 8.323 -10.786 1.00 67.62 90 GLN A N 1
ATOM 705 C CA . GLN A 1 90 ? 8.232 9.790 -10.693 1.00 67.62 90 GLN A CA 1
ATOM 706 C C . GLN A 1 90 ? 6.796 10.325 -10.702 1.00 67.62 90 GLN A C 1
ATOM 708 O O . GLN A 1 90 ? 6.479 11.266 -9.978 1.00 67.62 90 GLN A O 1
ATOM 713 N N . SER A 1 91 ? 5.922 9.704 -11.497 1.00 66.50 91 SER A N 1
ATOM 714 C CA . SER A 1 91 ? 4.501 10.033 -11.504 1.00 66.50 91 SER A CA 1
ATOM 715 C C . SER A 1 91 ? 3.847 9.555 -10.213 1.00 66.50 91 SER A C 1
ATOM 717 O O . SER A 1 91 ? 3.282 10.374 -9.511 1.00 66.50 91 SER A O 1
ATOM 719 N N . ALA A 1 92 ? 4.002 8.281 -9.842 1.00 63.34 92 ALA A N 1
ATOM 720 C CA . ALA A 1 92 ? 3.343 7.691 -8.674 1.00 63.34 92 ALA A CA 1
ATOM 721 C C . ALA A 1 92 ? 3.679 8.394 -7.345 1.00 63.34 92 ALA A C 1
ATOM 723 O O . ALA A 1 92 ? 2.804 8.544 -6.493 1.00 63.34 92 ALA A O 1
ATOM 724 N N . LEU A 1 93 ? 4.925 8.847 -7.177 1.00 66.81 93 LEU A N 1
ATOM 725 C CA . LEU A 1 93 ? 5.365 9.570 -5.982 1.00 66.81 93 LEU A CA 1
ATOM 726 C C . LEU A 1 93 ? 4.962 11.048 -5.995 1.00 66.81 93 LEU A C 1
ATOM 728 O O . LEU A 1 93 ? 5.000 11.693 -4.954 1.00 66.81 93 LEU A O 1
ATOM 732 N N . ALA A 1 94 ? 4.608 11.607 -7.156 1.00 66.12 94 ALA A N 1
ATOM 733 C CA . ALA A 1 94 ? 4.239 13.012 -7.332 1.00 66.12 94 ALA A CA 1
ATOM 734 C C . ALA A 1 94 ? 5.195 14.017 -6.642 1.00 66.12 94 ALA A C 1
ATOM 736 O O . ALA A 1 94 ? 4.767 15.051 -6.132 1.00 66.12 94 ALA A O 1
ATOM 737 N N . GLY A 1 95 ? 6.498 13.711 -6.600 1.00 65.81 95 GLY A N 1
ATOM 738 C CA . GLY A 1 95 ? 7.514 14.537 -5.932 1.00 65.81 95 GLY A CA 1
ATOM 739 C C . GLY A 1 95 ? 7.593 14.388 -4.405 1.00 65.81 95 GLY A C 1
ATOM 740 O O . GLY A 1 95 ? 8.392 15.076 -3.772 1.00 65.81 95 GLY A O 1
ATOM 741 N N . HIS A 1 96 ? 6.814 13.481 -3.816 1.00 68.19 96 HIS A N 1
ATOM 742 C CA . HIS A 1 96 ? 6.796 13.173 -2.390 1.00 68.19 96 HIS A CA 1
ATOM 743 C C . HIS A 1 96 ? 7.351 11.761 -2.144 1.00 68.19 96 HIS A C 1
ATOM 745 O O . HIS A 1 96 ? 6.652 10.775 -2.379 1.00 68.19 96 HIS A O 1
ATOM 751 N N . PRO A 1 97 ? 8.608 11.640 -1.682 1.00 66.56 97 PRO A N 1
ATOM 752 C CA . PRO A 1 97 ? 9.320 10.361 -1.657 1.00 66.56 97 PRO A CA 1
ATOM 753 C C . PRO A 1 97 ? 8.693 9.318 -0.727 1.00 66.56 97 PRO A C 1
ATOM 755 O O . PRO A 1 97 ? 8.901 8.127 -0.929 1.00 66.56 97 PRO A O 1
ATOM 758 N N . ASP A 1 98 ? 7.918 9.745 0.267 1.00 74.00 98 ASP A N 1
ATOM 759 C CA . ASP A 1 98 ? 7.302 8.869 1.259 1.00 74.00 98 ASP A CA 1
ATOM 760 C C . ASP A 1 98 ? 5.768 8.829 1.177 1.00 74.00 98 ASP A C 1
ATOM 762 O O . ASP A 1 98 ? 5.141 8.209 2.026 1.00 74.00 98 ASP A O 1
ATOM 766 N N . LEU A 1 99 ? 5.135 9.483 0.192 1.00 79.00 99 LEU A N 1
ATOM 767 C CA . LEU A 1 99 ? 3.669 9.512 0.029 1.00 79.00 99 LEU A CA 1
ATOM 768 C C . LEU A 1 99 ? 2.895 10.004 1.278 1.00 79.00 99 LEU A C 1
ATOM 770 O O . LEU A 1 99 ? 1.694 9.757 1.398 1.00 79.00 99 LEU A O 1
ATOM 774 N N . GLY A 1 100 ? 3.558 10.664 2.236 1.00 83.56 100 GLY A N 1
ATOM 775 C CA . GLY A 1 100 ? 2.956 11.055 3.515 1.00 83.56 100 GLY A CA 1
ATOM 776 C C . GLY A 1 100 ? 2.765 9.912 4.522 1.00 83.56 100 GLY A C 1
ATOM 777 O O . GLY A 1 100 ? 2.094 10.095 5.537 1.00 83.56 100 GLY A O 1
ATOM 778 N N . ILE A 1 101 ? 3.360 8.733 4.299 1.00 86.94 101 ILE A N 1
ATOM 779 C CA . ILE A 1 101 ? 3.213 7.570 5.198 1.00 86.94 101 ILE A CA 1
ATOM 780 C C . ILE A 1 101 ? 3.705 7.835 6.631 1.00 86.94 101 ILE A C 1
ATOM 782 O O . ILE A 1 101 ? 3.290 7.139 7.554 1.00 86.94 101 ILE A O 1
ATOM 786 N N . HIS A 1 102 ? 4.540 8.855 6.852 1.00 86.31 102 HIS A N 1
ATOM 787 C CA . HIS A 1 102 ? 4.968 9.283 8.189 1.00 86.31 102 HIS A CA 1
ATOM 788 C C . HIS A 1 102 ? 3.830 9.811 9.067 1.00 86.31 102 HIS A C 1
ATOM 790 O O . HIS A 1 102 ? 3.959 9.796 10.290 1.00 86.31 102 HIS A O 1
ATOM 796 N N . HIS A 1 103 ? 2.709 10.228 8.476 1.00 88.88 103 HIS A N 1
ATOM 797 C CA . HIS A 1 103 ? 1.511 10.617 9.218 1.00 88.88 103 HIS A CA 1
ATOM 798 C C . HIS A 1 103 ? 0.700 9.410 9.731 1.00 88.88 103 HIS A C 1
ATOM 800 O O . HIS A 1 103 ? -0.173 9.573 10.585 1.00 88.88 103 HIS A O 1
ATOM 806 N N . LEU A 1 104 ? 0.993 8.189 9.261 1.00 91.00 104 LEU A N 1
ATOM 807 C CA . LEU A 1 104 ? 0.289 6.957 9.633 1.00 91.00 104 LEU A CA 1
ATOM 808 C C . LEU A 1 104 ? 0.874 6.357 10.921 1.00 91.00 104 LEU A C 1
ATOM 810 O O . LEU A 1 104 ? 1.618 5.375 10.915 1.00 91.00 104 LEU A O 1
ATOM 814 N N . THR A 1 105 ? 0.538 6.967 12.055 1.00 88.44 105 THR A N 1
ATOM 815 C CA . THR A 1 105 ? 1.154 6.679 13.365 1.00 88.44 105 THR A CA 1
ATOM 816 C C . THR A 1 105 ? 0.902 5.267 13.905 1.00 88.44 105 THR A C 1
ATOM 818 O O . THR A 1 105 ? 1.728 4.756 14.661 1.00 88.44 105 THR A O 1
ATOM 821 N N . SER A 1 106 ? -0.197 4.619 13.510 1.00 92.56 106 SER A N 1
ATOM 822 C CA . SER A 1 106 ? -0.558 3.256 13.941 1.00 92.56 106 SER A CA 1
ATOM 823 C C . SER A 1 106 ? -0.050 2.150 13.009 1.00 92.56 106 SER A C 1
ATOM 825 O O . SER A 1 106 ? -0.277 0.969 13.292 1.00 92.56 106 SER A O 1
ATOM 827 N N . LEU A 1 107 ? 0.633 2.507 11.914 1.00 94.19 107 LEU A N 1
ATOM 828 C CA . LEU A 1 107 ? 1.016 1.568 10.864 1.00 94.19 107 LEU A CA 1
ATOM 829 C C . LEU A 1 107 ? 2.039 0.548 11.376 1.00 94.19 107 LEU A C 1
ATOM 831 O O . LEU A 1 107 ? 3.094 0.913 11.889 1.00 94.19 107 LEU A O 1
ATOM 835 N N . ARG A 1 108 ? 1.737 -0.741 11.203 1.00 95.00 108 ARG A N 1
ATOM 836 C CA . ARG A 1 108 ? 2.598 -1.864 11.606 1.00 95.00 108 ARG A CA 1
ATOM 837 C C . ARG A 1 108 ? 3.094 -2.679 10.431 1.00 95.00 108 ARG A C 1
ATOM 839 O O . ARG A 1 108 ? 4.209 -3.184 10.497 1.00 95.00 108 ARG A O 1
ATOM 846 N N . ASP A 1 109 ? 2.283 -2.809 9.388 1.00 96.38 109 ASP A N 1
ATOM 847 C CA . ASP A 1 109 ? 2.592 -3.626 8.220 1.00 96.38 109 ASP A CA 1
ATOM 848 C C . ASP A 1 109 ? 2.361 -2.814 6.939 1.00 96.38 109 ASP A C 1
ATOM 850 O O . ASP A 1 109 ? 1.257 -2.334 6.673 1.00 96.38 109 ASP A O 1
ATOM 854 N N . LEU A 1 110 ? 3.406 -2.679 6.125 1.00 95.06 110 LEU A N 1
ATOM 855 C CA . LEU A 1 110 ? 3.369 -2.039 4.816 1.00 95.06 110 LEU A CA 1
ATOM 856 C C . LEU A 1 110 ? 3.691 -3.077 3.742 1.00 95.06 110 LEU A C 1
ATOM 858 O O . LEU A 1 110 ? 4.786 -3.632 3.709 1.00 95.06 110 LEU A O 1
ATOM 862 N N . ASN A 1 111 ? 2.732 -3.328 2.857 1.00 96.06 111 ASN A N 1
ATOM 863 C CA . ASN A 1 111 ? 2.868 -4.263 1.746 1.00 96.06 111 ASN A CA 1
ATOM 864 C C . ASN A 1 111 ? 2.909 -3.468 0.443 1.00 96.06 111 ASN A C 1
ATOM 866 O O . ASN A 1 111 ? 1.929 -2.817 0.076 1.00 96.06 111 ASN A O 1
ATOM 870 N N . VAL A 1 112 ? 4.029 -3.525 -0.262 1.00 92.81 112 VAL A N 1
ATOM 871 C CA . VAL A 1 112 ? 4.212 -2.831 -1.534 1.00 92.81 112 VAL A CA 1
ATOM 872 C C . VAL A 1 112 ? 4.243 -3.858 -2.652 1.00 92.81 112 VAL A C 1
ATOM 874 O O . VAL A 1 112 ? 5.134 -4.703 -2.718 1.00 92.81 112 VAL A O 1
ATOM 877 N N . TRP A 1 113 ? 3.252 -3.768 -3.528 1.00 93.62 113 TRP A N 1
ATOM 878 C CA . TRP A 1 113 ? 3.156 -4.551 -4.749 1.00 93.62 113 TRP A CA 1
ATOM 879 C C . TRP A 1 113 ? 3.782 -3.746 -5.882 1.00 93.62 113 TRP A C 1
ATOM 881 O O . TRP A 1 113 ? 3.274 -2.701 -6.278 1.00 93.62 113 TRP A O 1
ATOM 891 N N . ILE A 1 114 ? 4.930 -4.196 -6.364 1.00 91.50 114 ILE A N 1
ATOM 892 C CA . ILE A 1 114 ? 5.671 -3.559 -7.440 1.00 91.50 114 ILE A CA 1
ATOM 893 C C . ILE A 1 114 ? 5.282 -4.245 -8.737 1.00 91.50 114 ILE A C 1
ATOM 895 O O . ILE A 1 114 ? 5.611 -5.406 -8.966 1.00 91.50 114 ILE A O 1
ATOM 899 N N . ASN A 1 115 ? 4.601 -3.504 -9.598 1.00 90.81 115 ASN A N 1
ATOM 900 C CA . ASN A 1 115 ? 4.328 -3.935 -10.955 1.00 90.81 115 ASN A CA 1
ATOM 901 C C . ASN A 1 115 ? 5.569 -3.647 -11.812 1.00 90.81 115 ASN A C 1
ATOM 903 O O . ASN A 1 115 ? 5.930 -2.487 -12.044 1.00 90.81 115 ASN A O 1
ATOM 907 N N . CYS A 1 116 ? 6.240 -4.720 -12.228 1.00 92.69 116 CYS A N 1
ATOM 908 C CA . CYS A 1 116 ? 7.497 -4.693 -12.967 1.00 92.69 116 CYS A CA 1
ATOM 909 C C . CYS A 1 116 ? 7.306 -4.545 -14.487 1.00 92.69 116 CYS A C 1
ATOM 911 O O . CYS A 1 116 ? 8.294 -4.416 -15.211 1.00 92.69 116 CYS A O 1
ATOM 913 N N . GLY A 1 117 ? 6.064 -4.533 -14.981 1.00 91.25 117 GLY A N 1
ATOM 914 C CA . GLY A 1 117 ? 5.779 -4.436 -16.409 1.00 91.25 117 GLY A CA 1
ATOM 915 C C . GLY A 1 117 ? 6.359 -3.167 -17.033 1.00 91.25 117 GLY A C 1
ATOM 916 O O . GLY A 1 117 ? 6.139 -2.051 -16.552 1.00 91.25 117 GLY A O 1
ATOM 917 N N . GLY A 1 118 ? 7.139 -3.338 -18.102 1.00 89.88 118 GLY A N 1
ATOM 918 C CA . GLY A 1 118 ? 7.814 -2.242 -18.797 1.00 89.88 118 GLY A CA 1
ATOM 919 C C . GLY A 1 118 ? 8.961 -1.584 -18.020 1.00 89.88 118 GLY A C 1
ATOM 920 O O . GLY A 1 118 ? 9.500 -0.594 -18.506 1.00 89.88 118 GLY A O 1
ATOM 921 N N . ALA A 1 119 ? 9.340 -2.107 -16.850 1.00 91.00 119 ALA A N 1
ATOM 922 C CA . ALA A 1 119 ? 10.495 -1.643 -16.087 1.00 91.00 119 ALA A CA 1
ATOM 923 C C . ALA A 1 119 ? 11.716 -2.543 -16.314 1.00 91.00 119 ALA A C 1
ATOM 925 O O . ALA A 1 119 ? 11.601 -3.732 -16.619 1.00 91.00 119 ALA A O 1
ATOM 926 N N . THR A 1 120 ? 12.895 -1.972 -16.126 1.00 92.38 120 THR A N 1
ATOM 927 C CA . THR A 1 120 ? 14.164 -2.692 -15.986 1.00 92.38 120 THR A CA 1
ATOM 928 C C . THR A 1 120 ? 14.318 -3.244 -14.566 1.00 92.38 120 THR A C 1
ATOM 930 O O . THR A 1 120 ? 13.676 -2.779 -13.619 1.00 92.38 120 THR A O 1
ATOM 933 N N . LEU A 1 121 ? 15.210 -4.223 -14.379 1.00 91.44 121 LEU A N 1
ATOM 934 C CA . LEU A 1 121 ? 15.543 -4.717 -13.037 1.00 91.44 121 LEU A CA 1
ATOM 935 C C . LEU A 1 121 ? 16.130 -3.610 -12.158 1.00 91.44 121 LEU A C 1
ATOM 937 O O . LEU A 1 121 ? 15.761 -3.498 -10.990 1.00 91.44 121 LEU A O 1
ATOM 941 N N . GLN A 1 122 ? 16.978 -2.761 -12.739 1.00 90.06 122 GLN A N 1
ATOM 942 C CA . GLN A 1 122 ? 17.587 -1.643 -12.031 1.00 90.06 122 GLN A CA 1
ATOM 943 C C . GLN A 1 122 ? 16.537 -0.663 -11.488 1.00 90.06 122 GLN A C 1
ATOM 945 O O . GLN A 1 122 ? 16.649 -0.229 -10.345 1.00 90.06 122 GLN A O 1
ATOM 950 N N . GLU A 1 123 ? 15.502 -0.324 -12.262 1.00 89.25 123 GLU A N 1
ATOM 951 C CA . GLU A 1 123 ? 14.422 0.560 -11.795 1.00 89.25 123 GLU A CA 1
ATOM 952 C C . GLU A 1 123 ? 13.645 -0.041 -10.619 1.00 89.25 123 GLU A C 1
ATOM 954 O O . GLU A 1 123 ? 13.322 0.672 -9.668 1.00 89.25 123 GLU A O 1
ATOM 959 N N . VAL A 1 124 ? 13.381 -1.352 -10.653 1.00 91.56 124 VAL A N 1
ATOM 960 C CA . VAL A 1 124 ? 12.717 -2.067 -9.552 1.00 91.56 124 VAL A CA 1
ATOM 961 C C . VAL A 1 124 ? 13.575 -2.031 -8.285 1.00 91.56 124 VAL A C 1
ATOM 963 O O . VAL A 1 124 ? 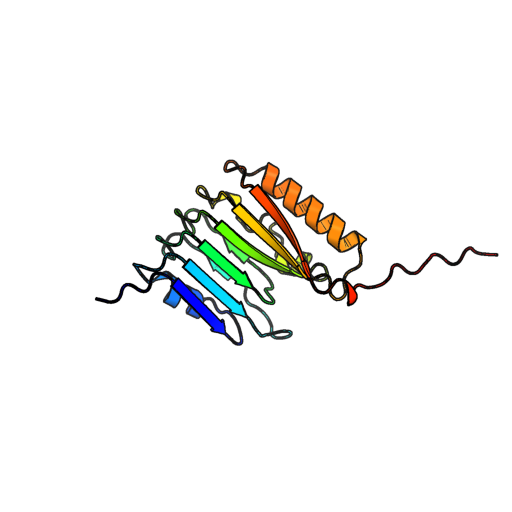13.071 -1.696 -7.217 1.00 91.56 124 VAL A O 1
ATOM 966 N N . GLU A 1 125 ? 14.870 -2.329 -8.392 1.00 91.94 125 GLU A N 1
ATOM 967 C CA . GLU A 1 125 ? 15.791 -2.320 -7.248 1.00 91.94 125 GLU A CA 1
ATOM 968 C C . GLU A 1 125 ? 15.966 -0.913 -6.660 1.00 91.94 125 GLU A C 1
ATOM 970 O O . GLU A 1 125 ? 15.930 -0.740 -5.442 1.00 91.94 125 GLU A O 1
ATOM 975 N N . VAL A 1 126 ? 16.092 0.113 -7.510 1.00 87.56 126 VAL A N 1
ATOM 976 C CA . VAL A 1 126 ? 16.155 1.517 -7.073 1.00 87.56 126 VAL A CA 1
ATOM 977 C C . VAL A 1 126 ? 14.881 1.916 -6.325 1.00 87.56 126 VAL A C 1
ATOM 979 O O . VAL A 1 126 ? 14.964 2.597 -5.302 1.00 87.56 126 VAL A O 1
ATOM 982 N N . LEU A 1 127 ? 13.710 1.477 -6.795 1.00 87.12 127 LEU A N 1
ATOM 983 C CA . LEU A 1 127 ? 12.439 1.728 -6.121 1.00 87.12 127 LEU A CA 1
ATOM 984 C C . LEU A 1 127 ? 12.370 1.044 -4.748 1.00 87.12 127 LEU A C 1
ATOM 986 O O . LEU A 1 127 ? 11.988 1.684 -3.770 1.00 87.12 127 LEU A O 1
ATOM 990 N N . GLU A 1 128 ? 12.749 -0.231 -4.653 1.00 92.19 128 GLU A N 1
ATOM 991 C CA . GLU A 1 128 ? 12.761 -0.962 -3.379 1.00 92.19 128 GLU A CA 1
ATOM 992 C C . GLU A 1 128 ? 13.687 -0.306 -2.352 1.00 92.19 128 GLU A C 1
ATOM 994 O O . GLU A 1 128 ? 13.310 -0.161 -1.186 1.00 92.19 128 GLU A O 1
ATOM 999 N N . VAL A 1 129 ? 14.875 0.134 -2.780 1.00 90.06 129 VAL A N 1
ATOM 1000 C CA . VAL A 1 129 ? 15.819 0.865 -1.924 1.00 90.06 129 VAL A CA 1
ATOM 1001 C C . VAL A 1 129 ? 15.214 2.190 -1.465 1.00 90.06 129 VAL A C 1
ATOM 1003 O O . VAL A 1 129 ? 15.195 2.454 -0.266 1.00 90.06 129 VAL A O 1
ATOM 1006 N N . ALA A 1 130 ? 14.646 2.987 -2.376 1.00 85.69 130 ALA A N 1
ATOM 1007 C CA . ALA A 1 130 ? 14.047 4.277 -2.032 1.00 85.69 130 ALA A CA 1
ATOM 1008 C C . ALA A 1 130 ? 12.893 4.139 -1.024 1.00 85.69 130 ALA A C 1
ATOM 1010 O O . ALA A 1 130 ? 12.809 4.905 -0.063 1.00 85.69 130 ALA A O 1
ATOM 1011 N N . ILE A 1 131 ? 12.029 3.135 -1.204 1.00 87.25 131 ILE A N 1
ATOM 1012 C CA . ILE A 1 131 ? 10.938 2.843 -0.266 1.00 87.25 131 ILE A CA 1
ATOM 1013 C C . ILE A 1 131 ? 11.495 2.360 1.074 1.00 87.25 131 ILE A C 1
ATOM 1015 O O . ILE A 1 131 ? 11.025 2.797 2.121 1.00 87.25 131 ILE A O 1
ATOM 1019 N N . SER A 1 132 ? 12.502 1.484 1.060 1.00 90.25 132 SER A N 1
ATOM 1020 C CA . SER A 1 132 ? 13.144 0.997 2.287 1.00 90.25 132 SER A CA 1
ATOM 1021 C C . SER A 1 132 ? 13.750 2.146 3.092 1.00 90.25 132 SER A C 1
ATOM 1023 O O . SER A 1 132 ? 13.536 2.232 4.301 1.00 90.25 132 SER A O 1
ATOM 1025 N N . ASP A 1 133 ? 14.449 3.062 2.423 1.00 86.81 133 ASP A N 1
ATOM 1026 C CA . ASP A 1 133 ? 15.034 4.249 3.041 1.00 86.81 133 ASP A CA 1
ATOM 1027 C C . ASP A 1 133 ? 13.954 5.164 3.628 1.00 86.81 133 ASP A C 1
ATOM 1029 O O . ASP A 1 133 ? 14.072 5.581 4.780 1.00 86.81 133 ASP A O 1
ATOM 1033 N N . ALA A 1 134 ? 12.865 5.418 2.893 1.00 83.38 134 ALA A N 1
ATOM 1034 C CA . ALA A 1 134 ? 11.739 6.207 3.392 1.00 83.38 134 ALA A CA 1
ATOM 1035 C C . ALA A 1 134 ? 11.084 5.561 4.625 1.00 83.38 134 ALA A C 1
ATOM 1037 O O . ALA A 1 134 ? 10.814 6.244 5.613 1.00 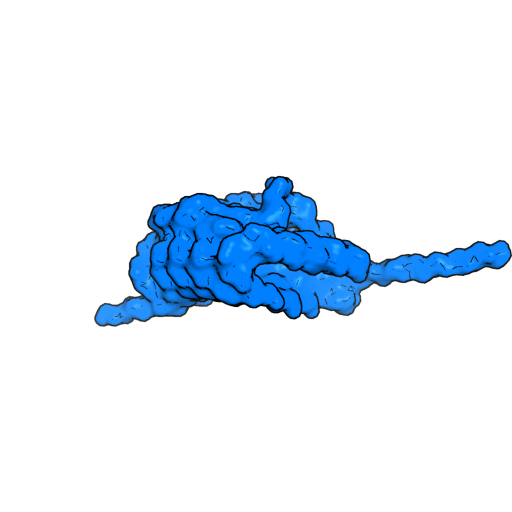83.38 134 ALA A O 1
ATOM 1038 N N . VAL A 1 135 ? 10.882 4.239 4.607 1.00 87.56 135 VAL A N 1
ATOM 1039 C CA . VAL A 1 135 ? 10.283 3.484 5.718 1.00 87.56 135 VAL A CA 1
ATOM 1040 C C . VAL A 1 135 ? 11.171 3.487 6.963 1.00 87.56 135 VAL A C 1
ATOM 1042 O O . VAL A 1 135 ? 10.667 3.609 8.080 1.00 87.56 135 VAL A O 1
ATOM 1045 N N . ASN A 1 136 ? 12.491 3.412 6.794 1.00 86.94 136 ASN A N 1
ATOM 1046 C CA . ASN A 1 136 ? 13.443 3.462 7.905 1.00 86.94 136 ASN A CA 1
ATOM 1047 C C . ASN A 1 136 ? 13.433 4.805 8.655 1.00 86.94 136 ASN A C 1
ATOM 1049 O O . ASN A 1 136 ? 13.840 4.856 9.816 1.00 86.94 136 ASN A O 1
ATOM 1053 N N . LEU A 1 137 ? 12.960 5.879 8.016 1.00 84.00 137 LEU A N 1
ATOM 1054 C CA . LEU A 1 137 ? 12.829 7.206 8.621 1.00 84.00 137 LEU A CA 1
ATOM 1055 C C . LEU A 1 137 ? 11.520 7.388 9.408 1.00 84.00 137 LEU A C 1
ATOM 1057 O O . LEU A 1 137 ? 11.375 8.378 10.127 1.00 84.00 137 LEU A O 1
ATOM 1061 N N . LEU A 1 138 ? 10.570 6.455 9.294 1.00 82.19 138 LEU A N 1
ATOM 1062 C CA . LEU A 1 138 ? 9.279 6.543 9.974 1.00 82.19 138 LEU A CA 1
ATOM 1063 C C . LEU A 1 138 ? 9.412 6.173 11.448 1.00 82.19 138 LEU A C 1
ATOM 1065 O O . LEU A 1 138 ? 9.987 5.145 11.799 1.00 82.19 138 LEU A O 1
ATOM 1069 N N . SER A 1 139 ? 8.778 6.960 12.315 1.00 80.44 139 SER A N 1
ATOM 1070 C CA . SER A 1 139 ? 8.743 6.707 13.760 1.00 80.44 139 SER A CA 1
ATOM 1071 C C . SER A 1 139 ? 8.004 5.419 14.137 1.00 80.44 139 SER A C 1
ATOM 1073 O O . SER A 1 139 ? 8.299 4.823 15.172 1.00 80.44 139 SER A O 1
ATOM 1075 N N . SER A 1 140 ? 7.053 4.981 13.308 1.00 80.00 140 SER A N 1
ATOM 1076 C CA . SER A 1 140 ? 6.275 3.757 13.512 1.00 80.00 140 SER A CA 1
ATOM 1077 C C . SER A 1 140 ? 7.054 2.477 13.194 1.00 80.00 140 SER A C 1
ATOM 1079 O O . SER A 1 140 ? 6.642 1.409 13.643 1.00 80.00 140 SER A O 1
ATOM 1081 N N . HIS A 1 141 ? 8.180 2.570 12.469 1.00 85.50 141 HIS A N 1
ATOM 1082 C CA . HIS A 1 141 ? 8.994 1.434 12.012 1.00 85.50 141 HIS A CA 1
ATOM 1083 C C . HIS A 1 141 ? 8.154 0.233 11.526 1.00 85.50 141 HIS A C 1
ATOM 1085 O O . HIS A 1 141 ? 8.284 -0.875 12.065 1.00 85.50 141 HIS A O 1
ATOM 1091 N N . PRO A 1 142 ? 7.265 0.432 10.535 1.00 91.56 142 PRO A N 1
ATOM 1092 C CA . PRO A 1 142 ? 6.413 -0.640 10.055 1.00 91.56 142 PRO A CA 1
ATOM 1093 C C . PRO A 1 142 ? 7.258 -1.737 9.403 1.00 91.56 142 PRO A C 1
ATOM 1095 O O . PRO A 1 142 ? 8.288 -1.480 8.775 1.00 91.56 142 PRO A O 1
ATOM 1098 N N . LYS A 1 143 ? 6.800 -2.983 9.514 1.00 95.31 143 LYS A N 1
ATOM 1099 C CA . LYS A 1 143 ? 7.360 -4.097 8.755 1.00 95.31 143 LYS A CA 1
ATOM 1100 C C . LYS A 1 143 ? 7.052 -3.885 7.283 1.00 95.31 143 LYS A C 1
ATOM 1102 O O . LYS A 1 143 ? 5.890 -3.756 6.904 1.00 95.31 143 LYS A O 1
ATOM 1107 N N . LEU A 1 144 ? 8.100 -3.864 6.473 1.00 95.06 144 LEU A N 1
ATOM 1108 C CA . LEU A 1 144 ? 8.009 -3.685 5.034 1.00 95.06 144 LEU A CA 1
ATOM 1109 C C . LEU A 1 144 ? 8.060 -5.038 4.324 1.00 95.06 144 LEU A C 1
ATOM 1111 O O . LEU A 1 144 ? 8.956 -5.847 4.569 1.00 95.06 144 LEU A O 1
ATOM 1115 N N . TYR A 1 145 ? 7.108 -5.252 3.425 1.00 96.81 145 TYR A N 1
ATOM 1116 C CA . TYR A 1 145 ? 7.011 -6.427 2.572 1.00 96.81 145 TYR A CA 1
ATOM 1117 C C . TYR A 1 145 ? 6.954 -5.986 1.114 1.00 96.81 145 TYR A C 1
ATOM 1119 O O . TYR A 1 145 ? 6.102 -5.178 0.743 1.00 96.81 145 TYR A O 1
ATOM 1127 N N . PHE A 1 146 ? 7.844 -6.537 0.292 1.00 95.69 146 PHE A N 1
ATOM 1128 C CA . PHE A 1 146 ? 7.819 -6.347 -1.153 1.00 95.69 146 PHE A CA 1
ATOM 1129 C C . PHE A 1 146 ? 7.228 -7.566 -1.851 1.00 95.69 146 PHE A C 1
ATOM 1131 O O . PHE A 1 146 ? 7.532 -8.714 -1.515 1.00 95.69 146 PHE A O 1
ATOM 1138 N N . HIS A 1 147 ? 6.423 -7.291 -2.866 1.00 96.38 147 HIS A N 1
ATOM 1139 C CA . HIS A 1 147 ? 5.896 -8.265 -3.808 1.00 96.38 147 HIS A CA 1
ATOM 1140 C C . HIS A 1 147 ? 6.177 -7.742 -5.216 1.00 96.38 147 HIS A C 1
ATOM 1142 O O . HIS A 1 147 ? 5.985 -6.557 -5.463 1.00 96.38 147 HIS A O 1
ATOM 1148 N N . ARG A 1 148 ? 6.655 -8.594 -6.126 1.00 95.00 148 ARG A N 1
ATOM 1149 C CA . ARG A 1 148 ? 6.956 -8.219 -7.515 1.00 95.00 148 ARG A CA 1
ATOM 1150 C C . ARG A 1 148 ? 6.025 -8.970 -8.462 1.00 95.00 148 ARG A C 1
ATOM 1152 O O . ARG A 1 148 ? 6.120 -10.197 -8.546 1.00 95.00 148 ARG A O 1
ATOM 1159 N N . ASP A 1 149 ? 5.204 -8.231 -9.196 1.00 93.31 149 ASP A N 1
ATOM 1160 C CA . ASP A 1 149 ? 4.248 -8.740 -10.183 1.00 93.31 149 ASP A CA 1
ATOM 1161 C C . ASP A 1 149 ? 4.690 -8.381 -11.611 1.00 93.31 149 ASP A C 1
ATOM 1163 O O . ASP A 1 149 ? 5.442 -7.426 -11.811 1.00 93.31 149 ASP A O 1
ATOM 1167 N N . ASN A 1 150 ? 4.210 -9.125 -12.613 1.00 92.19 150 ASN A N 1
ATOM 1168 C CA . ASN A 1 150 ? 4.493 -8.910 -14.043 1.00 92.19 150 ASN A CA 1
ATOM 1169 C C . ASN A 1 150 ? 6.000 -8.851 -14.378 1.00 92.19 150 ASN A C 1
ATOM 1171 O O . ASN A 1 150 ? 6.448 -8.057 -15.206 1.00 92.19 150 ASN A O 1
ATOM 1175 N N . GLN A 1 151 ? 6.814 -9.678 -13.714 1.00 94.12 151 GLN A N 1
ATOM 1176 C CA . GLN A 1 151 ? 8.269 -9.730 -13.930 1.00 94.12 151 GLN A CA 1
ATOM 1177 C C . GLN A 1 151 ? 8.631 -10.229 -15.339 1.00 94.12 151 GLN A C 1
ATOM 1179 O O . GLN A 1 151 ? 9.664 -9.879 -15.900 1.00 94.12 151 GLN A O 1
ATOM 1184 N N . GLU A 1 152 ? 7.766 -11.039 -15.937 1.00 93.56 152 GLU A N 1
ATOM 1185 C CA . GLU A 1 152 ? 7.863 -11.522 -17.311 1.00 93.56 152 GLU A CA 1
ATOM 1186 C C . GLU A 1 152 ? 7.696 -10.415 -18.364 1.00 93.56 152 GLU A C 1
ATOM 1188 O O . GLU A 1 152 ? 8.144 -10.587 -19.498 1.00 93.56 152 GLU A O 1
ATOM 1193 N N . GLU A 1 153 ? 7.093 -9.284 -17.988 1.00 92.19 153 GLU A N 1
ATOM 1194 C CA . GLU A 1 153 ? 6.886 -8.105 -18.838 1.00 92.19 153 GLU A CA 1
ATOM 1195 C C . GLU A 1 153 ? 8.001 -7.055 -18.676 1.00 92.19 153 GLU A C 1
ATOM 1197 O O . GLU A 1 153 ? 7.911 -5.951 -19.222 1.00 92.19 153 GLU A O 1
ATOM 1202 N N . MET A 1 154 ? 9.056 -7.375 -17.922 1.00 92.94 154 MET A N 1
ATOM 1203 C CA . MET A 1 154 ? 10.202 -6.489 -17.732 1.00 92.94 154 MET A CA 1
ATOM 1204 C C . MET A 1 154 ? 10.998 -6.298 -19.023 1.00 92.94 154 MET A C 1
ATOM 1206 O O . MET A 1 154 ? 11.183 -7.216 -19.831 1.00 92.94 154 MET A O 1
ATOM 1210 N N . VAL A 1 155 ? 11.540 -5.093 -19.181 1.00 92.50 155 VAL A N 1
ATOM 1211 C CA . VAL A 1 155 ? 12.496 -4.786 -20.244 1.00 92.50 155 VAL A CA 1
ATOM 1212 C C . VAL A 1 155 ? 13.792 -5.522 -19.919 1.00 92.50 155 VAL A C 1
ATOM 1214 O O . VAL A 1 155 ? 14.351 -5.377 -18.831 1.00 92.50 155 VAL A O 1
ATOM 1217 N N . LYS A 1 156 ? 14.266 -6.348 -20.854 1.00 84.62 156 LYS A N 1
ATOM 1218 C CA . LYS A 1 156 ? 15.564 -7.011 -20.709 1.00 84.62 156 LYS A CA 1
ATOM 1219 C C . LYS A 1 156 ? 16.646 -5.943 -20.763 1.00 84.62 156 LYS A C 1
ATOM 1221 O O . LYS A 1 156 ? 16.629 -5.132 -21.684 1.00 84.62 156 LYS A O 1
ATOM 1226 N N . ASP A 1 157 ? 17.592 -5.983 -19.829 1.00 68.31 157 ASP A N 1
ATOM 1227 C CA . ASP A 1 157 ? 18.843 -5.253 -20.010 1.00 68.31 157 ASP A CA 1
ATOM 1228 C C . ASP A 1 157 ? 19.454 -5.731 -21.325 1.00 68.31 157 ASP A C 1
ATOM 1230 O O . ASP A 1 157 ? 19.724 -6.928 -21.492 1.00 68.31 157 ASP A O 1
ATOM 1234 N N . ASP A 1 158 ? 19.619 -4.814 -22.279 1.00 60.81 158 ASP A N 1
ATOM 1235 C CA . ASP A 1 158 ? 20.359 -5.096 -23.497 1.00 60.81 158 ASP A CA 1
ATOM 1236 C C . ASP A 1 158 ? 21.745 -5.567 -23.060 1.00 60.81 158 ASP A C 1
ATOM 1238 O O . ASP A 1 158 ? 22.563 -4.798 -22.550 1.00 60.81 158 ASP A O 1
ATOM 1242 N N . THR A 1 159 ? 22.000 -6.869 -23.211 1.00 50.12 159 THR A N 1
ATOM 1243 C CA . THR A 1 159 ? 23.322 -7.437 -22.988 1.00 50.12 159 THR A CA 1
ATOM 1244 C C . THR A 1 159 ? 24.282 -6.632 -23.840 1.00 50.12 159 THR A C 1
ATOM 1246 O O . THR A 1 159 ? 24.173 -6.659 -25.066 1.00 50.12 159 THR A O 1
ATOM 1249 N N . ILE A 1 160 ? 25.192 -5.910 -23.188 1.00 53.44 160 ILE A N 1
ATOM 1250 C CA . ILE A 1 160 ? 26.297 -5.211 -23.831 1.00 53.44 160 ILE A CA 1
ATOM 1251 C C . ILE A 1 160 ? 26.958 -6.217 -24.772 1.00 53.44 160 ILE A C 1
ATOM 1253 O O . ILE A 1 160 ? 27.646 -7.137 -24.327 1.00 53.44 160 ILE A O 1
ATOM 1257 N N . THR A 1 161 ? 26.709 -6.086 -26.075 1.00 40.22 161 THR A N 1
ATOM 1258 C CA . THR A 1 161 ? 27.457 -6.833 -27.084 1.00 40.22 161 THR A CA 1
ATOM 1259 C C . THR A 1 161 ? 28.919 -6.441 -26.886 1.00 40.22 161 THR A C 1
ATOM 1261 O O . THR A 1 161 ? 29.216 -5.245 -26.971 1.00 40.22 161 THR A O 1
ATOM 1264 N N . PRO A 1 162 ? 29.843 -7.372 -26.584 1.00 44.94 162 PRO A N 1
ATOM 1265 C CA . PRO A 1 162 ? 31.246 -7.014 -26.490 1.00 44.94 162 PRO A CA 1
ATOM 1266 C C . PRO A 1 162 ? 31.671 -6.522 -27.871 1.00 44.94 162 PRO A C 1
ATOM 1268 O O . PRO A 1 162 ? 31.474 -7.226 -28.864 1.00 44.94 162 PRO A O 1
ATOM 1271 N N . CYS A 1 163 ? 32.209 -5.306 -27.951 1.00 50.50 163 CYS A N 1
ATOM 1272 C CA . CYS A 1 163 ? 32.875 -4.850 -29.162 1.00 50.50 163 CYS A CA 1
ATOM 1273 C C . CYS A 1 163 ? 34.024 -5.827 -29.462 1.00 50.50 163 CYS A C 1
ATOM 1275 O O . CYS A 1 163 ? 34.962 -5.919 -28.668 1.00 50.50 163 CYS A O 1
ATOM 1277 N N . ASN A 1 164 ? 33.900 -6.574 -30.564 1.00 47.12 164 ASN A N 1
ATOM 1278 C CA . ASN A 1 164 ? 34.992 -7.344 -31.168 1.00 47.12 164 ASN A CA 1
ATOM 1279 C C . ASN A 1 164 ? 36.101 -6.420 -31.677 1.00 47.12 164 ASN A C 1
ATOM 1281 O O . ASN A 1 164 ? 35.760 -5.323 -32.178 1.00 47.12 164 ASN A O 1
#

Sequence (164 aa):
MANLYRLCIRVKQMTQEILHILGGLPALLDLELRSEAADEPMEMLSFCNSQFRCIKIFRLYGPIMGLMFEDGAMPELEALSIEIRACQVQSALAGHPDLGIHHLTSLRDLNVWINCGGATLQEVEVLEVAISDAVNLLSSHPKLYFHRDNQEEMVKDDTITPCN

Organism: Panicum virgatum (NCBI:txid38727)

InterPro domains:
  IPR055414 Disease resistance R13L4/SHOC-2-like, LRR domain [PF23598] (2-144)

Foldseek 3Di:
DDQCQEDADEDQADDQVVQVVQFPRPRHAYYHYEHNPQDDDHDADEFDQSGQQRHQYYAYDDDHQHAAYDANGNQNHAEYEYEDELVRNCRHHVPPLANNCLNNQNYAAYEYEYEQAAAAPVSVVVNVVSNVVSLVPRPNNHDYHYHYPPNVNHDDDPPPPPDD

Radius of gyration: 17.04 Å; chains: 1; bounding box: 63×26×45 Å